Protein AF-A0A1I8FGB2-F1 (afdb_monomer_lite)

Organism: NCBI:txid282301

Sequence (62 aa):
MKRIQRGPVRGISIRLQEEERERRDNYVPEVSALDAEQLEVDPVTSQMLRAMELSVEVTEIQ

Foldseek 3Di:
DVVVVVHDDPPDDDPVNVVVVVVVVPDDDPDDPVPDPEAEDEPVVVVVCVVVVHDDHYDYDD

pLDDT: mean 80.41, std 7.23, range [57.69, 89.62]

Secondary structure (DSSP, 8-state):
-TTGGGSPPTT---HHHHHHHHHHHT---SS-TT--SSEEE-HHHHHHHHHTT----EEEP-

InterPro domains:
  IPR001210 Small ribosomal subunit protein eS17 [PF00833] (1-55)
  IPR001210 Small ribosomal subunit protein eS17 [PTHR10732] (1-55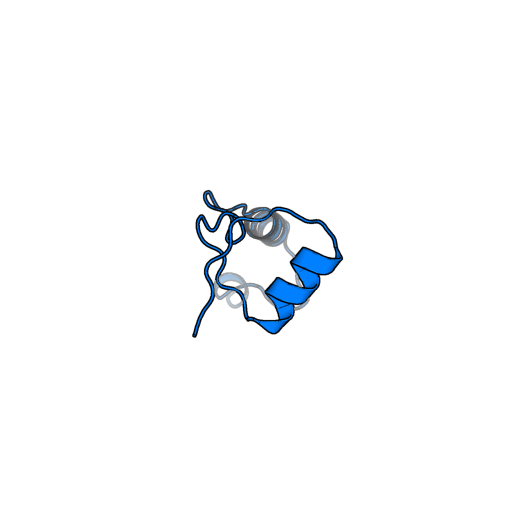)

Structure (mmCIF, N/CA/C/O backbone):
data_AF-A0A1I8FGB2-F1
#
_entry.id   AF-A0A1I8FGB2-F1
#
loop_
_atom_site.group_PDB
_atom_site.id
_atom_site.type_symbol
_atom_site.label_atom_id
_atom_site.label_alt_id
_atom_site.label_comp_id
_atom_site.label_asym_id
_atom_site.label_entity_id
_atom_site.label_seq_id
_atom_site.pdbx_PDB_ins_code
_atom_site.Cartn_x
_atom_site.Cartn_y
_atom_site.Cartn_z
_atom_site.occupancy
_atom_site.B_iso_or_equiv
_atom_site.auth_seq_id
_atom_site.auth_comp_id
_atom_site.auth_asym_id
_atom_site.auth_atom_id
_atom_site.pdbx_PDB_model_num
ATOM 1 N N . MET A 1 1 ? -19.135 -4.182 30.107 1.00 65.69 1 MET A N 1
ATOM 2 C CA . MET A 1 1 ? -18.914 -4.812 28.782 1.00 65.69 1 MET A CA 1
ATOM 3 C C . MET A 1 1 ? -17.494 -5.391 28.673 1.00 65.69 1 MET A C 1
ATOM 5 O O . MET A 1 1 ? -16.618 -4.751 28.111 1.00 65.69 1 MET A O 1
ATOM 9 N N . LYS A 1 2 ? -17.233 -6.604 29.190 1.00 82.31 2 LYS A N 1
ATOM 10 C CA . LYS A 1 2 ? -15.868 -7.191 29.187 1.00 82.31 2 LYS A CA 1
ATOM 11 C C . LYS A 1 2 ? -15.371 -7.642 27.798 1.00 82.31 2 LYS A C 1
ATOM 13 O O . LYS A 1 2 ? -14.173 -7.785 27.600 1.00 82.31 2 LYS A O 1
ATOM 18 N N . ARG A 1 3 ? -16.280 -7.877 26.841 1.00 83.81 3 ARG A N 1
ATOM 19 C CA . ARG A 1 3 ? -15.945 -8.331 25.475 1.00 83.81 3 ARG A CA 1
ATOM 20 C C . ARG A 1 3 ? -15.525 -7.187 24.548 1.00 83.81 3 ARG A C 1
ATOM 22 O O . ARG A 1 3 ? -14.559 -7.354 23.827 1.00 83.81 3 ARG A O 1
ATOM 29 N N . ILE A 1 4 ? -16.192 -6.032 24.636 1.00 80.00 4 ILE A N 1
ATOM 30 C CA . ILE A 1 4 ? -15.880 -4.841 23.821 1.00 80.00 4 ILE A CA 1
ATOM 31 C C . ILE A 1 4 ? -14.504 -4.261 24.186 1.00 80.00 4 ILE A C 1
ATOM 33 O O . ILE A 1 4 ? -13.777 -3.816 23.311 1.00 80.00 4 ILE A O 1
ATOM 37 N N . GLN A 1 5 ? -14.100 -4.352 25.460 1.00 80.62 5 GLN A N 1
ATOM 38 C CA . GLN A 1 5 ? -12.746 -3.979 25.900 1.00 80.62 5 GLN A CA 1
ATOM 39 C C . GLN A 1 5 ? -11.642 -4.876 25.318 1.00 80.62 5 GLN A C 1
ATOM 41 O O . GLN A 1 5 ? -10.499 -4.448 25.237 1.00 80.62 5 GLN A O 1
ATOM 46 N N . ARG A 1 6 ? -11.962 -6.120 24.931 1.00 84.81 6 ARG A N 1
ATOM 47 C CA . ARG A 1 6 ? -11.009 -7.052 24.303 1.00 84.81 6 ARG A CA 1
ATOM 48 C C . ARG A 1 6 ? -10.961 -6.916 22.779 1.00 84.81 6 ARG A C 1
ATOM 50 O O . ARG A 1 6 ? -10.140 -7.576 22.155 1.00 84.81 6 ARG A O 1
ATOM 57 N N . GLY A 1 7 ? -11.839 -6.107 22.189 1.00 82.06 7 GLY A N 1
ATOM 58 C CA . GLY A 1 7 ? -11.901 -5.889 20.749 1.00 82.06 7 GLY A CA 1
ATOM 59 C C . GLY A 1 7 ? -13.327 -5.796 20.200 1.00 82.06 7 GLY A C 1
ATOM 60 O O . GLY A 1 7 ? -14.309 -5.925 20.944 1.00 82.06 7 GLY A O 1
ATOM 61 N N . PRO A 1 8 ? -13.457 -5.575 18.881 1.00 87.88 8 PRO A N 1
ATOM 62 C CA . PRO A 1 8 ? -14.749 -5.495 18.216 1.00 87.88 8 PRO A CA 1
ATOM 63 C C . PRO A 1 8 ? -15.493 -6.831 18.316 1.00 87.88 8 PRO A C 1
ATOM 65 O O . PRO A 1 8 ? -14.928 -7.908 18.123 1.00 87.88 8 PRO A O 1
ATOM 68 N N . VAL A 1 9 ? -16.788 -6.767 18.622 1.00 87.06 9 VAL A N 1
ATOM 69 C CA . VAL A 1 9 ? -17.650 -7.948 18.718 1.00 87.06 9 VAL A CA 1
ATOM 70 C C . VAL A 1 9 ? -18.444 -8.065 17.422 1.00 87.06 9 VAL A C 1
ATOM 72 O O . VAL A 1 9 ? -19.143 -7.134 17.037 1.00 87.06 9 VAL A O 1
ATOM 75 N N . ARG A 1 10 ? -18.360 -9.219 16.749 1.00 84.19 10 ARG A N 1
ATOM 76 C CA . ARG A 1 10 ? -19.114 -9.487 15.514 1.00 84.19 10 ARG A CA 1
ATOM 77 C C . ARG A 1 10 ? -20.615 -9.231 15.731 1.00 84.19 10 ARG A C 1
ATOM 79 O O . ARG A 1 10 ? -21.193 -9.788 16.661 1.0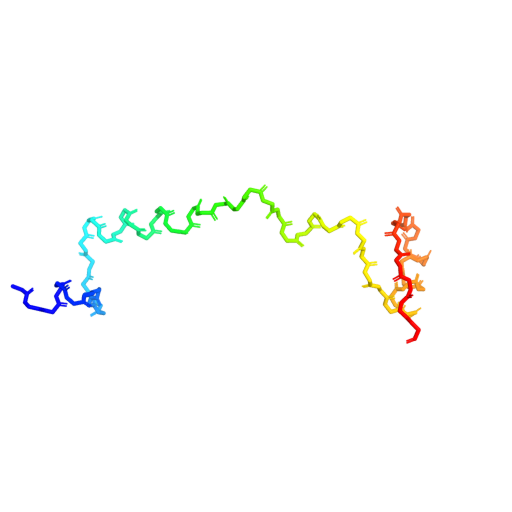0 84.19 10 ARG A O 1
ATOM 86 N N . GLY A 1 11 ? -21.224 -8.417 14.866 1.00 84.25 11 GLY A N 1
ATOM 87 C CA . GLY A 1 11 ? -22.658 -8.088 14.895 1.00 84.25 11 GLY A CA 1
ATOM 88 C C . GLY A 1 11 ? -23.049 -6.880 15.756 1.00 84.25 11 GLY A C 1
ATOM 89 O O . GLY A 1 11 ? -24.230 -6.568 15.835 1.00 84.25 11 GLY A O 1
ATOM 90 N N . ILE A 1 12 ? -22.089 -6.198 16.389 1.00 84.06 12 ILE A N 1
ATOM 91 C CA . ILE A 1 12 ? -22.316 -4.960 17.145 1.00 84.06 12 ILE A CA 1
ATOM 92 C C . ILE A 1 12 ? -21.432 -3.879 16.524 1.00 84.06 12 ILE A C 1
ATOM 94 O O . ILE A 1 12 ? -20.218 -4.064 16.468 1.00 84.06 12 ILE A O 1
ATOM 98 N N . SER A 1 13 ? -22.023 -2.769 16.078 1.00 81.44 13 SER A N 1
ATOM 99 C CA . SER A 1 13 ? -21.284 -1.558 15.722 1.00 81.44 13 SER A CA 1
ATOM 100 C C . SER A 1 13 ? -21.592 -0.454 16.727 1.00 81.44 13 SER A C 1
ATOM 102 O O . SER A 1 13 ? -22.723 -0.262 17.174 1.00 81.44 13 SER A O 1
ATOM 104 N N . ILE A 1 14 ? -20.538 0.222 17.165 1.00 85.12 14 ILE A N 1
ATOM 105 C CA . ILE A 1 14 ? -20.619 1.427 17.986 1.00 85.12 14 ILE A CA 1
ATOM 106 C C . ILE A 1 14 ? -19.989 2.528 17.142 1.00 85.12 14 ILE A C 1
ATOM 108 O O . ILE A 1 14 ? -18.976 2.266 16.500 1.00 85.12 14 ILE A O 1
ATOM 112 N N . ARG A 1 15 ? -20.529 3.752 17.187 1.00 84.94 15 ARG A N 1
ATOM 113 C CA . ARG A 1 15 ? -20.017 4.911 16.427 1.00 84.94 15 ARG A CA 1
ATOM 114 C C . ARG A 1 15 ? -18.487 5.048 16.487 1.00 84.94 15 ARG A C 1
ATOM 116 O O . ARG A 1 15 ? -17.845 5.266 15.475 1.00 84.94 15 ARG A O 1
ATOM 123 N N . LEU A 1 16 ? -17.901 4.814 17.662 1.00 85.12 16 LEU A N 1
ATOM 124 C CA . LEU A 1 16 ? -16.450 4.842 17.873 1.00 85.12 16 LEU A CA 1
ATOM 125 C C . LEU A 1 16 ? -15.690 3.762 17.077 1.00 85.12 16 LEU A C 1
ATOM 127 O O . LEU A 1 16 ? -14.598 4.016 16.591 1.00 85.12 16 LEU A O 1
ATOM 131 N N . GLN A 1 17 ? -16.258 2.561 16.931 1.00 83.69 17 GLN A N 1
ATOM 132 C CA . GLN A 1 17 ? -15.665 1.489 16.121 1.00 83.69 17 GLN A CA 1
ATOM 133 C C . GLN A 1 17 ? -15.803 1.761 14.620 1.00 83.69 17 GLN A C 1
ATOM 135 O O . GLN A 1 17 ? -14.948 1.330 13.852 1.00 83.69 17 GLN A O 1
ATOM 140 N N . GLU A 1 18 ? -16.874 2.441 14.206 1.00 84.12 18 GLU A N 1
ATOM 141 C CA . GLU A 1 18 ? -17.083 2.852 12.813 1.00 84.12 18 GLU A CA 1
ATOM 142 C C . GLU A 1 18 ? -16.093 3.953 12.413 1.00 84.12 18 GLU A C 1
ATOM 144 O O . GLU A 1 18 ? -15.393 3.780 11.423 1.00 84.12 18 GLU A O 1
ATOM 149 N N . GLU A 1 19 ? -15.922 4.998 13.231 1.00 85.50 19 GLU A N 1
ATOM 150 C CA . GLU A 1 19 ? -14.910 6.046 12.998 1.00 85.50 19 GLU A CA 1
ATOM 151 C C . GLU A 1 19 ? -13.476 5.489 12.992 1.00 85.50 19 GLU A C 1
ATOM 153 O O . GLU A 1 19 ? -12.627 5.918 12.209 1.00 85.50 19 GLU A O 1
ATOM 158 N N . GLU A 1 20 ? -13.173 4.517 13.859 1.00 84.81 20 GLU A N 1
ATOM 159 C CA . GLU A 1 20 ? -1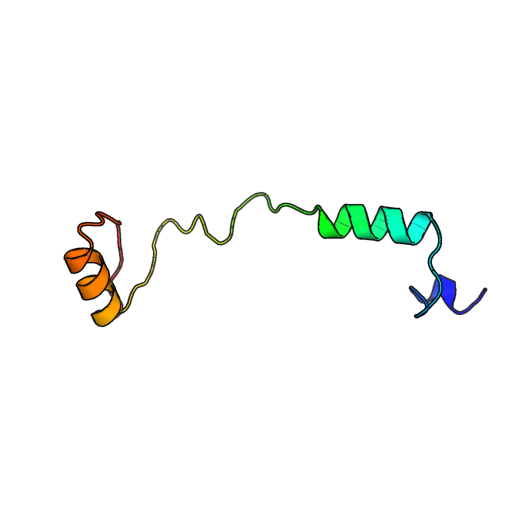1.852 3.886 13.877 1.00 84.81 20 GLU A CA 1
ATOM 160 C C . GLU A 1 20 ? -11.619 2.997 12.644 1.00 84.81 20 GLU A C 1
ATOM 162 O O . GLU A 1 20 ? -10.494 2.941 12.147 1.00 84.81 20 GLU A O 1
ATOM 167 N N . ARG A 1 21 ? -12.663 2.337 12.119 1.00 87.12 21 ARG A N 1
ATOM 168 C CA . ARG A 1 21 ? -12.588 1.633 10.829 1.00 87.12 21 ARG A CA 1
ATOM 169 C C . ARG A 1 21 ? -12.377 2.606 9.686 1.00 87.12 21 ARG A C 1
ATOM 171 O O . ARG A 1 21 ? -11.458 2.397 8.916 1.00 87.12 21 ARG A O 1
ATOM 178 N N . GLU A 1 22 ? -13.132 3.696 9.639 1.00 86.81 22 GLU A N 1
ATOM 179 C CA . GLU A 1 22 ? -13.009 4.698 8.580 1.00 86.81 22 GLU A CA 1
ATOM 180 C C . GLU A 1 22 ? -11.606 5.326 8.550 1.00 86.81 22 GLU A C 1
ATOM 182 O O . GLU A 1 22 ? -11.022 5.496 7.484 1.00 86.81 22 GLU A O 1
ATOM 187 N N . ARG A 1 23 ? -10.990 5.578 9.716 1.00 87.62 23 ARG A N 1
ATOM 188 C CA . ARG A 1 23 ? -9.593 6.046 9.785 1.00 87.62 23 ARG A CA 1
ATOM 189 C C . ARG A 1 23 ? -8.583 5.001 9.296 1.00 87.62 23 ARG A C 1
ATOM 191 O O . ARG A 1 23 ? -7.574 5.377 8.708 1.00 87.62 23 ARG A O 1
ATOM 198 N N . ARG A 1 24 ? -8.812 3.714 9.576 1.00 86.50 24 ARG A N 1
ATOM 199 C CA . ARG A 1 24 ? -7.931 2.622 9.121 1.00 86.50 24 ARG A CA 1
ATOM 200 C C . ARG A 1 24 ? -8.099 2.340 7.632 1.00 86.50 24 ARG A C 1
ATOM 202 O O . ARG A 1 24 ? -7.104 2.108 6.960 1.00 86.50 24 ARG A O 1
ATOM 209 N N . ASP A 1 25 ? -9.330 2.383 7.139 1.00 87.38 25 ASP A N 1
ATOM 210 C CA . ASP A 1 25 ? -9.667 2.128 5.740 1.00 87.38 25 ASP A CA 1
ATOM 211 C C . ASP A 1 25 ? -9.167 3.271 4.841 1.00 87.38 25 ASP A C 1
ATOM 213 O O . ASP A 1 25 ? -8.673 3.019 3.748 1.00 87.38 25 ASP A O 1
ATOM 217 N N . ASN A 1 26 ? -9.192 4.517 5.331 1.00 89.62 26 ASN A N 1
ATOM 218 C CA . ASN A 1 26 ? -8.643 5.686 4.631 1.00 89.62 26 ASN A CA 1
ATOM 219 C C . ASN A 1 26 ? -7.124 5.861 4.805 1.00 89.62 26 ASN A C 1
ATOM 221 O O . ASN A 1 26 ? -6.586 6.922 4.479 1.00 89.62 26 ASN A O 1
ATOM 225 N N . TYR A 1 27 ? -6.415 4.874 5.357 1.00 88.12 27 TYR A N 1
ATOM 226 C CA . TYR A 1 27 ? -4.969 4.970 5.503 1.00 88.12 27 TYR A CA 1
ATOM 227 C C . TYR A 1 27 ? -4.292 4.907 4.129 1.00 88.12 27 TYR A C 1
ATOM 229 O O . TYR A 1 27 ? -4.285 3.868 3.470 1.00 88.12 27 TYR A O 1
ATOM 237 N N . VAL A 1 28 ? -3.696 6.026 3.718 1.00 85.12 28 VAL A N 1
ATOM 238 C CA . VAL A 1 28 ? -2.851 6.115 2.526 1.00 85.12 28 VAL A CA 1
ATOM 239 C C . VAL A 1 28 ? -1.390 6.164 2.986 1.00 85.12 28 VAL A C 1
ATOM 241 O O . VAL A 1 28 ? -1.047 7.048 3.775 1.00 85.12 28 VAL A O 1
ATOM 244 N N . PRO A 1 29 ? -0.533 5.222 2.554 1.00 86.94 29 PRO A N 1
ATOM 245 C CA . PRO A 1 29 ? 0.886 5.244 2.895 1.00 86.94 29 PRO A CA 1
ATOM 246 C C . PRO A 1 29 ? 1.608 6.401 2.190 1.00 86.94 29 PRO A C 1
ATOM 248 O O . PRO A 1 29 ? 1.187 6.852 1.128 1.00 86.94 29 PRO A O 1
ATOM 251 N N . GLU A 1 30 ? 2.723 6.858 2.768 1.00 84.00 30 GLU A N 1
ATOM 252 C CA . GLU A 1 30 ? 3.546 7.933 2.184 1.00 84.00 30 GLU A CA 1
ATOM 253 C C . GLU A 1 30 ? 4.204 7.512 0.865 1.00 84.00 30 GLU A C 1
ATOM 255 O O . GLU A 1 30 ? 4.299 8.311 -0.062 1.00 84.00 30 GLU A O 1
ATOM 260 N N . VAL A 1 31 ? 4.619 6.247 0.771 1.00 80.69 31 VAL A N 1
ATOM 261 C CA . VAL A 1 31 ? 5.181 5.654 -0.444 1.00 80.69 31 VAL A CA 1
ATOM 262 C C . VAL A 1 31 ? 4.189 4.632 -0.974 1.00 80.69 31 VAL A C 1
ATOM 264 O O . VAL A 1 31 ? 3.790 3.700 -0.270 1.00 80.69 31 VAL A O 1
ATOM 267 N N . SER A 1 32 ? 3.776 4.813 -2.225 1.00 80.75 32 SER A N 1
ATOM 268 C CA . SER A 1 32 ? 2.954 3.822 -2.909 1.00 80.75 32 SER A CA 1
ATOM 269 C C . SER A 1 32 ? 3.814 2.613 -3.251 1.00 80.75 32 SER A C 1
ATOM 271 O O . SER A 1 32 ? 4.889 2.761 -3.814 1.00 80.75 32 SER A O 1
ATOM 273 N N . ALA A 1 33 ? 3.312 1.403 -3.006 1.00 77.81 33 ALA A N 1
ATOM 274 C CA . ALA A 1 33 ? 3.995 0.179 -3.437 1.00 77.81 33 ALA A CA 1
ATOM 275 C C . ALA A 1 33 ? 4.180 0.092 -4.969 1.00 77.81 33 ALA A C 1
ATOM 277 O O . ALA A 1 33 ? 4.966 -0.716 -5.449 1.00 77.81 33 ALA A O 1
ATOM 278 N N . LEU A 1 34 ? 3.435 0.905 -5.725 1.00 77.44 34 LEU A N 1
ATOM 279 C CA . LEU A 1 34 ? 3.527 1.023 -7.180 1.00 77.44 34 LEU A CA 1
ATOM 280 C C . LEU A 1 34 ? 4.626 1.987 -7.641 1.00 77.44 34 LEU A C 1
ATOM 282 O O . LEU A 1 34 ? 5.015 1.923 -8.801 1.00 77.44 34 LEU A O 1
ATOM 286 N N . ASP A 1 35 ? 5.113 2.864 -6.761 1.00 74.62 35 ASP A N 1
ATOM 287 C CA . ASP A 1 35 ? 6.178 3.825 -7.066 1.00 74.62 35 ASP A CA 1
ATOM 288 C C . ASP A 1 35 ? 7.552 3.160 -6.893 1.00 74.62 35 ASP A C 1
ATOM 290 O O . ASP A 1 35 ? 8.430 3.624 -6.169 1.00 74.62 35 ASP A O 1
ATOM 294 N N . ALA A 1 36 ? 7.692 1.973 -7.481 1.00 72.88 36 ALA A N 1
ATOM 295 C CA . ALA A 1 36 ? 8.958 1.272 -7.532 1.00 72.88 36 ALA A CA 1
ATOM 296 C C . ALA A 1 36 ? 9.798 1.894 -8.652 1.00 72.88 36 ALA A C 1
ATOM 298 O O . ALA A 1 36 ? 9.413 1.836 -9.818 1.00 72.88 36 ALA A O 1
ATOM 299 N N . GLU A 1 37 ? 10.957 2.456 -8.300 1.00 70.12 37 GLU A N 1
ATOM 300 C CA . GLU A 1 37 ? 11.896 3.052 -9.264 1.00 70.12 37 GLU A CA 1
ATOM 301 C C . GLU A 1 37 ? 12.373 2.042 -10.323 1.00 70.12 37 GLU A C 1
ATOM 303 O O . GLU A 1 37 ? 12.759 2.429 -11.422 1.00 70.12 37 GLU A O 1
ATOM 308 N N . GLN A 1 38 ? 12.359 0.744 -10.001 1.00 69.12 38 GLN A N 1
ATOM 309 C CA . GLN A 1 38 ? 12.786 -0.342 -10.883 1.00 69.12 38 GLN A CA 1
ATOM 310 C C . GLN A 1 38 ? 11.733 -1.451 -10.868 1.00 69.12 38 GLN A C 1
ATOM 312 O O . GLN A 1 38 ? 11.531 -2.116 -9.850 1.00 69.12 38 GLN A O 1
ATOM 317 N N . LEU A 1 39 ? 11.051 -1.640 -12.001 1.00 75.94 39 LEU A N 1
ATOM 318 C CA . LEU A 1 39 ? 10.140 -2.761 -12.206 1.00 75.94 39 LEU A CA 1
ATOM 319 C C . LEU A 1 39 ? 10.916 -3.939 -12.788 1.00 75.94 39 LEU A C 1
ATOM 321 O O . LEU A 1 39 ? 11.429 -3.868 -13.905 1.00 75.94 39 LEU A O 1
ATOM 325 N N . GLU A 1 40 ? 10.952 -5.025 -12.028 1.00 78.06 40 GLU A N 1
ATOM 326 C CA . GLU A 1 40 ? 11.480 -6.307 -12.472 1.00 78.06 40 GLU A CA 1
ATOM 327 C C . GLU A 1 40 ? 10.429 -7.033 -13.317 1.00 78.06 40 GLU A C 1
ATOM 329 O O . GLU A 1 40 ? 9.300 -7.257 -12.870 1.00 78.06 40 GLU A O 1
ATOM 334 N N . VAL A 1 41 ? 10.773 -7.373 -14.559 1.00 81.75 41 VA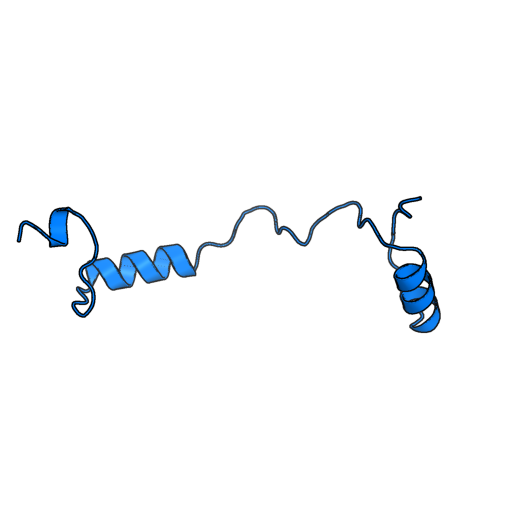L A N 1
ATOM 335 C CA . VAL A 1 41 ? 9.817 -7.950 -15.512 1.00 81.75 41 VAL A CA 1
ATOM 336 C C . VAL A 1 41 ? 10.436 -9.124 -16.257 1.00 81.75 41 VAL A C 1
ATOM 338 O O . VAL A 1 41 ? 11.591 -9.089 -16.682 1.00 81.75 41 VAL A O 1
ATOM 341 N N . ASP A 1 42 ? 9.621 -10.160 -16.440 1.00 84.69 42 ASP A N 1
ATOM 342 C CA . ASP A 1 42 ? 9.972 -11.357 -17.197 1.00 84.69 42 ASP A CA 1
ATOM 343 C C . ASP A 1 42 ? 10.173 -11.070 -18.704 1.00 84.69 42 ASP A C 1
ATOM 345 O O . ASP A 1 42 ? 9.561 -10.164 -19.286 1.00 84.69 42 ASP A O 1
ATOM 349 N N . PRO A 1 43 ? 10.948 -11.906 -19.417 1.00 82.50 43 PRO A N 1
ATOM 350 C CA . PRO A 1 43 ? 11.183 -11.738 -20.854 1.00 82.50 43 PRO A CA 1
ATOM 351 C C . PRO A 1 43 ? 9.914 -11.864 -21.719 1.00 82.50 43 PRO A C 1
ATOM 353 O O . PRO A 1 43 ? 9.869 -11.359 -22.840 1.00 82.50 43 PRO A O 1
ATOM 356 N N . VAL A 1 44 ? 8.865 -12.537 -21.232 1.00 87.38 44 VAL A N 1
ATOM 357 C CA . VAL A 1 44 ? 7.579 -12.658 -21.947 1.00 87.38 44 VAL A CA 1
ATOM 358 C C . VAL A 1 44 ? 6.771 -11.364 -21.839 1.00 87.38 44 VAL A C 1
ATOM 360 O O . VAL A 1 44 ? 6.180 -10.898 -22.815 1.00 87.38 44 VAL A O 1
ATOM 363 N N . THR A 1 45 ? 6.759 -10.753 -20.659 1.00 81.94 45 THR A N 1
ATOM 364 C CA . THR A 1 45 ? 6.057 -9.495 -20.402 1.00 81.94 45 THR A CA 1
ATOM 365 C C . THR A 1 45 ? 6.784 -8.313 -21.043 1.00 81.94 45 THR A C 1
ATOM 367 O O . THR A 1 45 ? 6.113 -7.414 -21.545 1.00 81.94 45 THR A O 1
ATOM 370 N N . SER A 1 46 ? 8.115 -8.345 -21.176 1.00 81.62 46 SER A N 1
ATOM 371 C CA . SER A 1 46 ? 8.852 -7.335 -21.955 1.00 81.62 46 SER A CA 1
ATOM 372 C C . SER A 1 46 ? 8.496 -7.364 -23.451 1.00 81.62 46 SER A C 1
ATOM 374 O O . SER A 1 46 ? 8.326 -6.314 -24.075 1.00 81.62 46 SER A O 1
ATOM 376 N N . GLN A 1 47 ? 8.288 -8.551 -24.033 1.00 83.94 47 GLN A N 1
ATOM 377 C CA . GLN A 1 47 ? 7.805 -8.697 -25.413 1.00 83.94 47 GLN A CA 1
ATOM 378 C C . GLN A 1 47 ? 6.373 -8.178 -25.581 1.00 83.94 47 GLN A C 1
ATOM 380 O O . GLN A 1 47 ? 6.077 -7.508 -26.571 1.00 83.94 47 GLN A O 1
ATOM 385 N N . MET A 1 48 ? 5.500 -8.438 -24.603 1.00 85.50 48 MET A N 1
ATOM 386 C CA . MET A 1 48 ? 4.141 -7.892 -24.580 1.00 85.50 48 MET A CA 1
ATOM 387 C C . MET A 1 48 ? 4.153 -6.356 -24.541 1.00 85.50 48 MET A C 1
ATOM 389 O O . MET A 1 48 ? 3.435 -5.728 -25.315 1.00 85.50 48 MET A O 1
ATOM 393 N N . LEU A 1 49 ? 4.998 -5.748 -23.700 1.00 84.81 49 LEU A N 1
ATOM 394 C CA . LEU A 1 49 ? 5.135 -4.288 -23.608 1.00 84.81 49 LEU A CA 1
ATOM 395 C C . LEU A 1 49 ? 5.619 -3.669 -24.926 1.00 84.81 49 LEU A C 1
ATOM 397 O O . LEU A 1 49 ? 5.071 -2.660 -25.368 1.00 84.81 49 LEU A O 1
ATOM 401 N N . ARG A 1 50 ? 6.582 -4.313 -25.601 1.00 82.94 50 ARG A N 1
ATOM 402 C CA . ARG A 1 50 ? 7.053 -3.893 -26.933 1.00 82.94 50 ARG A CA 1
ATOM 403 C C . ARG A 1 50 ? 5.954 -3.987 -27.993 1.00 82.94 50 ARG A C 1
ATOM 405 O O . ARG A 1 50 ? 5.857 -3.100 -28.833 1.00 82.94 50 ARG A O 1
ATOM 412 N N . ALA A 1 51 ? 5.119 -5.026 -27.949 1.00 85.88 51 ALA A N 1
ATOM 413 C CA . ALA A 1 51 ? 3.993 -5.186 -28.872 1.00 85.88 51 ALA A CA 1
ATOM 414 C C . ALA A 1 51 ? 2.878 -4.148 -28.650 1.00 85.88 51 ALA A C 1
ATOM 416 O O . ALA A 1 51 ? 2.148 -3.829 -29.584 1.00 85.88 51 ALA A O 1
ATOM 417 N N . MET A 1 52 ? 2.751 -3.626 -27.4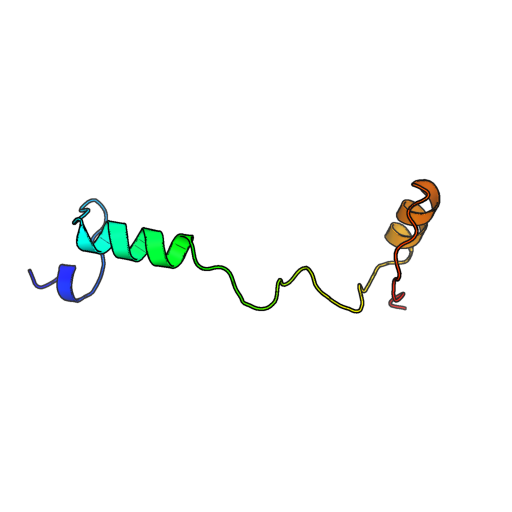27 1.00 86.25 52 MET A N 1
ATOM 418 C CA . MET A 1 52 ? 1.797 -2.571 -27.065 1.00 86.25 52 MET A CA 1
ATOM 419 C C . MET A 1 52 ? 2.354 -1.148 -27.255 1.00 86.25 52 MET A C 1
ATOM 421 O O . MET A 1 52 ? 1.662 -0.194 -26.917 1.00 86.25 52 MET A O 1
ATOM 425 N N . GLU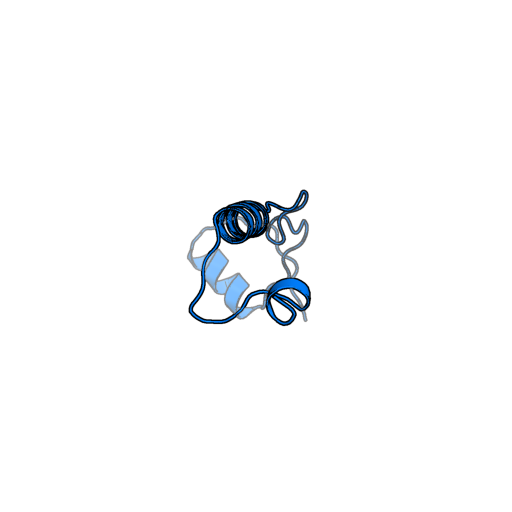 A 1 53 ? 3.580 -0.999 -27.779 1.00 78.81 53 GLU A N 1
ATOM 426 C CA . GLU A 1 53 ? 4.266 0.290 -27.996 1.00 78.81 53 GLU A CA 1
ATOM 427 C C . GLU A 1 53 ? 4.406 1.152 -26.721 1.00 78.81 53 GLU A C 1
ATOM 429 O O . GLU A 1 53 ? 4.494 2.378 -26.783 1.00 78.81 53 GLU A O 1
ATOM 434 N N . LEU A 1 54 ? 4.452 0.519 -25.544 1.00 77.00 54 LEU A N 1
ATOM 435 C CA . LEU A 1 54 ? 4.616 1.212 -24.266 1.00 77.00 54 LEU A CA 1
ATOM 436 C C . LEU A 1 54 ? 6.104 1.320 -23.908 1.00 77.00 54 LEU A C 1
ATOM 438 O O . LEU A 1 54 ? 6.788 0.313 -23.726 1.00 77.00 54 LEU A O 1
ATOM 442 N N . SER A 1 55 ? 6.605 2.549 -23.778 1.00 65.69 55 SER A N 1
ATOM 443 C CA . SER A 1 55 ? 7.968 2.829 -23.318 1.00 65.69 55 SER A CA 1
ATOM 444 C C . SER A 1 55 ? 8.003 2.916 -21.791 1.00 65.69 55 SER A C 1
ATOM 446 O O . SER A 1 55 ? 7.757 3.980 -21.223 1.00 65.69 55 SER A O 1
ATOM 448 N N . VAL A 1 56 ? 8.283 1.792 -21.133 1.00 71.25 56 VAL A N 1
ATOM 449 C CA . VAL A 1 56 ? 8.504 1.717 -19.680 1.00 71.25 56 VAL A CA 1
ATOM 450 C C . VAL A 1 56 ? 9.969 1.357 -19.432 1.00 71.25 56 VAL A C 1
ATOM 452 O O . VAL A 1 56 ? 10.550 0.592 -20.201 1.00 71.25 56 VAL A O 1
ATOM 455 N N . GLU A 1 57 ? 10.577 1.925 -18.392 1.00 65.94 57 GLU A N 1
ATOM 456 C CA . GLU A 1 57 ? 11.922 1.556 -17.940 1.00 65.94 57 GLU A CA 1
ATOM 457 C C . GLU A 1 57 ? 11.825 0.282 -17.094 1.00 65.94 57 GLU A C 1
ATOM 459 O O . GLU A 1 57 ? 11.104 0.243 -16.098 1.00 65.94 57 GLU A O 1
ATOM 464 N N . VAL A 1 58 ? 12.485 -0.789 -17.538 1.00 71.56 58 VAL A N 1
ATOM 465 C CA . VAL A 1 58 ? 12.294 -2.135 -16.988 1.00 71.56 58 VAL A CA 1
ATOM 466 C C . VAL A 1 58 ? 13.631 -2.839 -16.808 1.00 71.56 58 VAL A C 1
ATOM 468 O O . VAL A 1 58 ? 14.490 -2.757 -17.689 1.00 71.56 58 VAL A O 1
ATOM 471 N N . THR A 1 59 ? 13.799 -3.558 -15.701 1.00 68.00 59 THR A N 1
ATOM 472 C CA . THR A 1 59 ? 14.945 -4.444 -15.475 1.00 68.00 59 THR A CA 1
ATOM 473 C C . THR A 1 59 ? 14.548 -5.884 -15.806 1.00 68.00 59 THR A C 1
ATOM 475 O O . THR A 1 59 ? 13.559 -6.411 -15.298 1.00 68.00 59 THR A O 1
ATOM 478 N N . GLU A 1 60 ? 15.297 -6.525 -16.707 1.00 66.19 60 GLU A N 1
ATOM 479 C CA . GLU A 1 60 ? 15.084 -7.934 -17.058 1.00 66.19 60 GLU A CA 1
ATOM 480 C C . GLU A 1 60 ? 15.720 -8.822 -15.980 1.00 66.19 60 GLU A C 1
ATOM 482 O O . GLU A 1 60 ? 16.926 -8.733 -15.727 1.00 66.19 60 GLU A O 1
ATOM 487 N N . ILE A 1 61 ? 14.919 -9.686 -15.351 1.00 65.69 61 ILE A N 1
ATOM 488 C CA . ILE A 1 61 ? 15.450 -10.792 -14.544 1.00 65.69 61 ILE A CA 1
ATOM 489 C C . ILE A 1 61 ? 15.880 -11.912 -15.509 1.00 65.69 61 ILE A C 1
ATOM 491 O O . ILE A 1 61 ? 15.160 -12.214 -16.463 1.00 65.69 61 ILE A O 1
ATOM 495 N N . GLN A 1 62 ? 17.066 -12.490 -15.278 1.00 57.69 62 GLN A N 1
ATOM 496 C CA . GLN A 1 62 ? 17.622 -13.607 -16.062 1.00 57.69 62 GLN A CA 1
ATOM 497 C C . GLN A 1 62 ? 16.844 -14.914 -15.898 1.00 57.69 62 GLN A C 1
ATOM 499 O O . GLN A 1 62 ? 16.482 -15.244 -14.746 1.00 57.69 62 GLN A O 1
#

Radius of gyration: 22.21 Å; chains: 1; bounding box: 40×22×58 Å